Protein AF-A0A3D6BLL6-F1 (afdb_monomer_lite)

Sequence (85 aa):
SFTRLLVALKLAKIPDAINWNQIYGVAFLGGIGFTMSLFINELAFTNEEFIYTAKVSILFASLIAGTIGSIILLKNTKKLKIKNV

Foldseek 3Di:
DVVVVCVVVVVDDDDPVDDPLLVVLVVLLVPLCLVVQLVVLVVVDDDPVSSVVSNVVSVVSNVVSNVVSVVSVVVPPPPPPPPDD

Secondary structure (DSSP, 8-state):
-HHHHHHHTTS----TT--HHHHHHHHHHHT--HHHHHHHHHHH--SHHHHHHHHHHHHHHHHHHHHHHHHHHHHH---------

Radius of gyration: 17.72 Å; chains: 1; bounding box: 35×31×49 Å

pLDDT: mean 83.0, std 13.4, range [39.75, 94.81]

Structure (mmCIF, N/CA/C/O backbone):
data_AF-A0A3D6BLL6-F1
#
_entry.id   AF-A0A3D6BLL6-F1
#
loop_
_atom_site.group_PDB
_atom_site.id
_atom_site.type_symbol
_atom_site.label_atom_id
_atom_site.label_alt_id
_atom_site.label_comp_id
_atom_site.label_asym_id
_atom_site.label_entity_id
_atom_site.label_seq_id
_atom_site.pdbx_PDB_ins_code
_atom_site.Cartn_x
_atom_site.Cartn_y
_atom_site.Cartn_z
_atom_site.occupancy
_atom_site.B_iso_or_equiv
_atom_site.auth_seq_id
_atom_site.auth_comp_id
_atom_site.auth_asym_id
_atom_site.auth_atom_id
_atom_site.pdbx_PDB_model_num
ATOM 1 N N . SER A 1 1 ? -1.577 -5.324 -10.081 1.00 63.31 1 SER A N 1
ATOM 2 C CA . SER A 1 1 ? -1.727 -6.696 -10.619 1.00 63.31 1 SER A CA 1
ATOM 3 C C . SER A 1 1 ? -2.712 -6.812 -11.776 1.00 63.31 1 SER A C 1
ATOM 5 O O . SER A 1 1 ? -2.357 -7.448 -12.758 1.00 63.31 1 SER A O 1
ATOM 7 N N . PHE A 1 2 ? -3.882 -6.162 -11.745 1.00 79.50 2 PHE A N 1
ATOM 8 C CA . PHE A 1 2 ? -4.842 -6.193 -12.864 1.00 79.50 2 PHE A CA 1
ATOM 9 C C . PHE A 1 2 ? -4.268 -5.665 -14.195 1.00 79.50 2 PHE A C 1
ATOM 11 O O . PHE A 1 2 ? -4.471 -6.268 -15.242 1.00 79.50 2 PHE A O 1
ATOM 18 N N . THR A 1 3 ? -3.419 -4.633 -14.149 1.00 81.44 3 THR A N 1
ATOM 19 C CA . THR A 1 3 ? -2.708 -4.093 -15.324 1.00 81.44 3 THR A CA 1
ATOM 20 C C . THR A 1 3 ? -1.940 -5.159 -16.113 1.00 81.44 3 THR A C 1
ATOM 22 O O . THR A 1 3 ? -1.911 -5.110 -17.337 1.00 81.44 3 THR A O 1
ATOM 25 N N . ARG A 1 4 ? -1.360 -6.165 -15.441 1.00 78.50 4 ARG A N 1
ATOM 26 C CA . ARG A 1 4 ? -0.631 -7.252 -16.115 1.00 78.50 4 ARG A CA 1
ATOM 27 C C . ARG A 1 4 ? -1.568 -8.153 -16.918 1.00 78.50 4 ARG A C 1
ATOM 29 O O . ARG A 1 4 ? -1.186 -8.613 -17.988 1.00 78.50 4 ARG A O 1
ATOM 36 N N . LEU A 1 5 ? -2.788 -8.355 -16.423 1.00 82.81 5 LEU A N 1
ATOM 37 C CA . LEU A 1 5 ? -3.813 -9.142 -17.098 1.00 82.81 5 LEU A CA 1
ATOM 38 C C . LEU A 1 5 ? -4.344 -8.414 -18.341 1.00 82.81 5 LEU A C 1
ATOM 40 O O . LEU A 1 5 ? -4.418 -9.026 -19.401 1.00 82.81 5 LEU A O 1
ATOM 44 N N . LEU A 1 6 ? -4.623 -7.105 -18.264 1.00 83.69 6 LEU A N 1
ATOM 45 C CA . LEU A 1 6 ? -5.055 -6.342 -19.449 1.00 83.69 6 LEU A CA 1
ATOM 46 C C . LEU A 1 6 ? -3.987 -6.276 -20.539 1.00 83.69 6 LEU A C 1
ATOM 48 O O . LEU A 1 6 ? -4.317 -6.349 -21.721 1.00 83.69 6 LEU A O 1
ATOM 52 N N . VAL A 1 7 ? -2.717 -6.131 -20.151 1.00 83.12 7 VAL A N 1
ATOM 53 C CA . VAL A 1 7 ? -1.605 -6.121 -21.110 1.00 83.12 7 VAL A CA 1
ATOM 54 C C . VAL A 1 7 ? -1.456 -7.492 -21.770 1.00 83.12 7 VAL A C 1
ATOM 56 O O . VAL A 1 7 ? -1.267 -7.563 -22.982 1.00 83.12 7 VAL A O 1
ATOM 59 N N . ALA A 1 8 ? -1.617 -8.583 -21.011 1.00 78.81 8 ALA A N 1
ATOM 60 C CA . ALA A 1 8 ? -1.615 -9.938 -21.565 1.00 78.81 8 ALA A CA 1
ATOM 61 C C . ALA A 1 8 ? -2.784 -10.176 -22.540 1.00 78.81 8 ALA A C 1
ATOM 63 O O . ALA A 1 8 ? -2.600 -10.809 -23.576 1.00 78.81 8 ALA A O 1
ATOM 64 N N . LEU A 1 9 ? -3.960 -9.611 -22.252 1.00 85.75 9 LEU A N 1
ATOM 65 C CA . LEU A 1 9 ? -5.150 -9.679 -23.107 1.00 85.75 9 LEU A CA 1
ATOM 66 C C . LEU A 1 9 ? -5.135 -8.670 -24.274 1.00 85.75 9 LEU A C 1
ATOM 68 O O . LEU A 1 9 ? -6.120 -8.573 -24.999 1.00 85.75 9 LEU A O 1
ATOM 72 N N . LYS A 1 10 ? -4.044 -7.909 -24.464 1.00 78.81 10 LYS A N 1
ATOM 73 C CA . LYS A 1 10 ? -3.914 -6.819 -25.457 1.00 78.81 10 LYS A CA 1
ATOM 74 C C . LYS A 1 10 ? -4.990 -5.721 -25.356 1.00 78.81 10 LYS A C 1
ATOM 76 O O . LYS A 1 10 ? -5.144 -4.932 -26.283 1.00 78.81 10 LYS A O 1
ATOM 81 N N . LEU A 1 11 ? -5.689 -5.623 -24.224 1.00 80.75 11 LEU A N 1
ATOM 82 C CA . LEU A 1 11 ? -6.693 -4.584 -23.953 1.00 80.75 11 LEU A CA 1
ATOM 83 C C . LEU A 1 11 ? -6.060 -3.267 -23.480 1.00 80.75 11 LEU A C 1
ATOM 85 O O . LEU A 1 11 ? -6.701 -2.222 -23.516 1.00 80.75 11 LEU A O 1
ATOM 89 N N . ALA A 1 12 ? -4.803 -3.307 -23.033 1.00 80.19 12 ALA A N 1
ATOM 90 C CA . ALA A 1 12 ? -4.031 -2.135 -22.640 1.00 80.19 12 ALA A CA 1
ATOM 91 C C . ALA A 1 12 ? -2.584 -2.250 -23.139 1.00 80.19 12 ALA A C 1
ATOM 93 O O . ALA A 1 12 ? -2.017 -3.343 -23.175 1.00 80.19 12 ALA A O 1
ATOM 94 N N . LYS A 1 13 ? -1.965 -1.118 -23.489 1.00 75.38 13 LYS A N 1
ATOM 95 C CA . LYS A 1 13 ? -0.554 -1.041 -23.891 1.00 75.38 13 LYS A CA 1
ATOM 96 C C . LYS A 1 13 ? 0.212 -0.169 -22.900 1.00 75.38 13 LYS A C 1
ATOM 98 O O . LYS A 1 13 ? -0.233 0.928 -22.575 1.00 75.38 13 LYS A O 1
ATOM 103 N N . ILE A 1 14 ? 1.355 -0.657 -22.422 1.00 73.94 14 ILE A N 1
ATOM 104 C CA . ILE A 1 14 ? 2.263 0.138 -21.587 1.00 73.94 14 ILE A CA 1
ATOM 105 C C . ILE A 1 14 ? 3.065 1.073 -22.509 1.00 73.94 14 ILE A C 1
ATOM 107 O O . ILE A 1 14 ? 3.642 0.581 -23.480 1.00 73.94 14 ILE A O 1
ATOM 111 N N . PRO A 1 15 ? 3.091 2.395 -22.249 1.00 76.00 15 PRO A N 1
ATOM 112 C CA . PRO A 1 15 ? 3.930 3.337 -22.988 1.00 76.00 15 PRO A CA 1
ATOM 113 C C . PRO A 1 15 ? 5.419 3.022 -22.809 1.00 76.00 15 PRO A C 1
ATOM 115 O O . PRO A 1 15 ? 5.839 2.682 -21.706 1.00 76.00 15 PRO A O 1
ATOM 118 N N . ASP A 1 16 ? 6.236 3.238 -23.844 1.00 72.25 16 ASP A N 1
ATOM 119 C CA . ASP A 1 16 ? 7.681 2.928 -23.827 1.00 72.25 16 ASP A CA 1
ATOM 120 C C . ASP A 1 16 ? 8.471 3.696 -22.746 1.00 72.25 16 ASP A C 1
ATOM 122 O O . ASP A 1 16 ? 9.579 3.317 -22.374 1.00 72.25 16 ASP A O 1
ATOM 126 N N . ALA A 1 17 ? 7.892 4.775 -22.211 1.00 74.31 17 ALA A N 1
ATOM 127 C CA . ALA A 1 17 ? 8.466 5.579 -21.137 1.00 74.31 17 ALA A CA 1
ATOM 128 C C . ALA A 1 17 ? 8.221 5.018 -19.720 1.00 74.31 17 ALA A C 1
ATOM 130 O O . ALA A 1 17 ? 8.823 5.520 -18.769 1.00 74.31 17 ALA A O 1
ATOM 131 N N . ILE A 1 18 ? 7.345 4.017 -19.553 1.00 77.25 18 ILE A N 1
ATOM 132 C CA . ILE A 1 18 ? 6.939 3.493 -18.241 1.00 77.25 18 ILE A CA 1
ATOM 133 C C . ILE A 1 18 ? 7.513 2.095 -18.023 1.00 77.25 18 ILE A C 1
ATOM 135 O O . ILE A 1 18 ? 7.246 1.158 -18.772 1.00 77.25 18 ILE A O 1
ATOM 139 N N . ASN A 1 19 ? 8.254 1.932 -16.927 1.00 82.19 19 ASN A N 1
ATOM 140 C CA . ASN A 1 19 ? 8.775 0.630 -16.518 1.00 82.19 19 ASN A CA 1
ATOM 141 C C . ASN A 1 19 ? 7.775 -0.117 -15.626 1.00 82.19 19 ASN A C 1
ATOM 143 O O . ASN A 1 19 ? 7.092 0.485 -14.798 1.00 82.19 19 ASN A O 1
ATOM 147 N N . TRP A 1 20 ? 7.771 -1.451 -15.691 1.00 80.44 20 TRP A N 1
ATOM 148 C CA . TRP A 1 20 ? 6.950 -2.293 -14.808 1.00 80.44 20 TRP A CA 1
ATOM 149 C C . TRP A 1 20 ? 7.162 -1.990 -13.322 1.00 80.44 20 TRP A C 1
ATOM 151 O O . TRP A 1 20 ? 6.202 -1.962 -12.557 1.00 80.44 20 TRP A O 1
ATOM 161 N N . ASN A 1 21 ? 8.394 -1.675 -12.918 1.00 81.56 21 ASN A N 1
ATOM 162 C CA . ASN A 1 21 ? 8.693 -1.294 -11.539 1.00 81.56 21 ASN A CA 1
ATOM 163 C C . ASN A 1 21 ? 7.969 -0.009 -11.108 1.00 81.56 21 ASN A C 1
ATOM 165 O O . ASN A 1 21 ? 7.565 0.098 -9.955 1.00 81.56 21 ASN A O 1
ATOM 169 N N . GLN A 1 22 ? 7.762 0.946 -12.020 1.00 83.00 22 GLN A N 1
ATOM 170 C CA . GLN A 1 22 ? 6.985 2.151 -11.724 1.00 83.00 22 GLN A CA 1
ATOM 171 C C . GLN A 1 22 ? 5.503 1.818 -11.559 1.00 83.00 22 GLN A C 1
ATOM 173 O O . GLN A 1 22 ? 4.877 2.319 -10.635 1.00 83.00 22 GLN A O 1
ATOM 178 N N . ILE A 1 23 ? 4.958 0.912 -12.378 1.00 87.19 23 ILE A N 1
ATOM 179 C CA . ILE A 1 23 ? 3.571 0.437 -12.235 1.00 87.19 23 ILE A CA 1
ATOM 180 C C . ILE A 1 23 ? 3.370 -0.214 -10.864 1.00 87.19 23 ILE A C 1
ATOM 182 O O . ILE A 1 23 ? 2.382 0.065 -10.190 1.00 87.19 23 ILE A O 1
ATOM 186 N N . TYR A 1 24 ? 4.314 -1.048 -10.424 1.00 85.81 24 TYR A N 1
ATOM 187 C CA . TYR A 1 24 ? 4.267 -1.636 -9.087 1.00 85.81 24 TYR A CA 1
ATOM 188 C C . TYR A 1 24 ? 4.410 -0.580 -7.984 1.00 85.81 24 TYR A C 1
ATOM 190 O O . TYR A 1 24 ? 3.631 -0.601 -7.037 1.00 85.81 24 TYR A O 1
ATOM 198 N N . GLY A 1 25 ? 5.336 0.373 -8.118 1.00 86.62 25 GLY A N 1
ATOM 199 C CA . GLY A 1 25 ? 5.512 1.458 -7.149 1.00 86.62 25 GLY A CA 1
ATOM 200 C C . GLY A 1 25 ? 4.265 2.335 -6.999 1.00 86.62 25 GLY A C 1
ATOM 201 O O . GLY A 1 25 ? 3.806 2.565 -5.883 1.00 86.62 25 GLY A O 1
ATOM 202 N N . VAL A 1 26 ? 3.655 2.748 -8.115 1.00 88.31 26 VAL A N 1
ATOM 203 C CA . VAL A 1 26 ? 2.393 3.507 -8.120 1.00 88.31 26 VAL A CA 1
ATOM 204 C C . VAL A 1 26 ? 1.238 2.664 -7.580 1.00 88.31 26 VAL A C 1
ATOM 206 O O . VAL A 1 26 ? 0.396 3.196 -6.869 1.00 88.31 26 VAL A O 1
ATOM 209 N N . ALA A 1 27 ? 1.199 1.353 -7.841 1.00 88.69 27 ALA A N 1
ATOM 210 C CA . ALA A 1 27 ? 0.180 0.475 -7.265 1.00 88.69 27 ALA A CA 1
ATOM 211 C C . ALA A 1 27 ? 0.278 0.385 -5.731 1.00 88.69 27 ALA A C 1
ATOM 213 O O . ALA A 1 27 ? -0.752 0.386 -5.064 1.00 88.69 27 ALA A O 1
ATOM 214 N N . PHE A 1 28 ? 1.493 0.348 -5.169 1.00 88.88 28 PHE A N 1
ATOM 215 C CA . PHE A 1 28 ? 1.694 0.414 -3.717 1.00 88.88 28 PHE A CA 1
ATOM 216 C C . PHE A 1 28 ? 1.260 1.764 -3.137 1.00 88.88 28 PHE A C 1
ATOM 218 O O . PHE A 1 28 ? 0.585 1.787 -2.112 1.00 88.88 28 PHE A O 1
ATOM 225 N N . LEU A 1 29 ? 1.579 2.877 -3.809 1.00 87.62 29 LEU A N 1
ATOM 226 C CA . LEU A 1 29 ? 1.124 4.205 -3.383 1.00 87.62 29 LEU A CA 1
ATOM 227 C C . LEU A 1 29 ? -0.398 4.374 -3.491 1.00 87.62 29 LEU A C 1
ATOM 229 O O . LEU A 1 29 ? -1.019 4.945 -2.602 1.00 87.62 29 LEU A O 1
ATOM 233 N N . GLY A 1 30 ? -1.015 3.844 -4.548 1.00 86.69 30 GLY A N 1
ATOM 234 C CA . GLY A 1 30 ? -2.469 3.844 -4.717 1.00 86.69 30 GLY A CA 1
ATOM 235 C C . GLY A 1 30 ? -3.202 2.977 -3.689 1.00 86.69 30 GLY A C 1
ATOM 236 O O . GLY A 1 30 ? -4.397 3.154 -3.487 1.00 86.69 30 GLY A O 1
ATOM 237 N N . GLY A 1 31 ? -2.492 2.063 -3.018 1.00 83.94 31 GLY A N 1
ATOM 238 C CA . GLY A 1 31 ? -3.004 1.268 -1.902 1.00 83.94 31 GLY A CA 1
ATOM 239 C C . GLY A 1 31 ? -2.980 1.982 -0.545 1.00 83.94 31 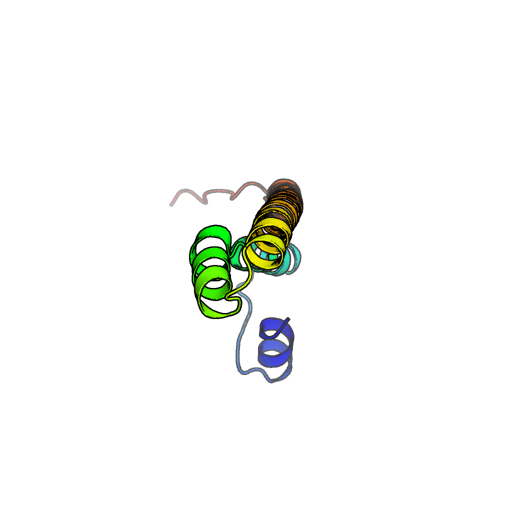GLY A C 1
ATOM 240 O O . GLY A 1 31 ? -3.379 1.381 0.451 1.00 83.94 31 GLY A O 1
ATOM 241 N N . ILE A 1 32 ? -2.518 3.236 -0.467 1.00 90.50 32 ILE A N 1
ATOM 242 C CA . ILE A 1 32 ? -2.540 4.023 0.773 1.00 90.50 32 ILE A CA 1
ATOM 243 C C . ILE A 1 32 ? -3.982 4.466 1.041 1.00 90.50 32 ILE A C 1
ATOM 245 O O . ILE A 1 32 ? -4.457 5.477 0.530 1.00 90.50 32 ILE A O 1
ATOM 249 N N . GLY A 1 33 ? -4.689 3.675 1.843 1.00 87.00 33 GLY A N 1
ATOM 250 C CA . GLY A 1 33 ? -6.107 3.868 2.135 1.00 87.00 33 GLY A CA 1
ATOM 251 C C . GLY A 1 33 ? -6.411 4.708 3.372 1.00 87.00 33 GLY A C 1
ATOM 252 O O . GLY A 1 33 ? -7.586 4.835 3.678 1.00 87.00 33 GLY A O 1
ATOM 253 N N . PHE A 1 34 ? -5.410 5.262 4.076 1.00 87.50 34 PHE A N 1
ATOM 254 C CA . PHE A 1 34 ? -5.520 5.878 5.414 1.00 87.50 34 PHE A CA 1
ATOM 255 C C . PHE A 1 34 ? -6.915 6.435 5.760 1.00 87.50 34 PHE A C 1
ATOM 257 O O . PHE A 1 34 ? -7.613 5.851 6.582 1.00 87.50 34 PHE A O 1
ATOM 264 N N . THR A 1 35 ? -7.366 7.500 5.092 1.00 90.00 35 THR A N 1
ATOM 265 C CA . THR A 1 35 ? -8.644 8.164 5.402 1.00 90.00 35 THR A CA 1
ATOM 266 C C . THR A 1 35 ? -9.878 7.319 5.065 1.00 90.00 35 THR A C 1
ATOM 268 O O . THR A 1 35 ? -10.822 7.282 5.849 1.00 90.00 35 THR A O 1
ATOM 271 N N . MET A 1 36 ? -9.880 6.609 3.932 1.00 94.06 36 MET A N 1
ATOM 272 C CA . MET A 1 36 ? -11.019 5.771 3.522 1.00 94.06 36 MET A CA 1
ATOM 273 C C . MET A 1 36 ? -11.112 4.481 4.344 1.00 94.06 36 MET A C 1
ATOM 275 O O . MET A 1 36 ? -12.199 4.073 4.738 1.00 94.06 36 MET A O 1
ATOM 279 N N . SER A 1 37 ? -9.979 3.862 4.671 1.00 93.44 37 SER A N 1
ATOM 280 C CA . SER A 1 37 ? -9.912 2.677 5.525 1.00 93.44 37 SER A CA 1
ATOM 281 C C . SER A 1 37 ? -10.316 2.994 6.963 1.00 93.44 37 SER A C 1
ATOM 283 O O . SER A 1 37 ? -11.004 2.190 7.583 1.00 93.44 37 SER A O 1
ATOM 285 N N . LEU A 1 38 ? -9.933 4.165 7.490 1.00 91.94 38 LEU A N 1
ATOM 286 C CA . LEU A 1 38 ? -10.391 4.618 8.805 1.00 91.94 38 LEU A CA 1
ATOM 287 C C . LEU A 1 38 ? -11.907 4.830 8.840 1.00 91.94 38 LEU A C 1
ATOM 289 O O . LEU A 1 38 ? -12.543 4.437 9.809 1.00 91.94 38 LEU A O 1
ATOM 293 N N . PHE A 1 39 ? -12.494 5.379 7.776 1.00 93.75 39 PHE A N 1
ATOM 294 C CA . PHE A 1 39 ? -13.945 5.521 7.671 1.00 93.75 39 PHE A CA 1
ATOM 295 C C . PHE A 1 39 ? -14.664 4.163 7.641 1.00 93.75 39 PHE A C 1
ATOM 297 O O . PHE A 1 39 ? -15.638 3.960 8.361 1.00 93.75 39 PHE A O 1
ATOM 304 N N . ILE A 1 40 ? -14.150 3.205 6.862 1.00 93.75 40 ILE A N 1
ATOM 305 C CA . ILE A 1 40 ? -14.685 1.835 6.832 1.00 93.75 40 ILE A CA 1
ATOM 306 C C . ILE A 1 40 ? -14.577 1.181 8.213 1.00 93.75 40 ILE A C 1
ATOM 308 O O . ILE A 1 40 ? -15.490 0.474 8.622 1.00 93.75 40 ILE A O 1
ATOM 312 N N . ASN A 1 41 ? -13.491 1.431 8.946 1.00 93.12 41 ASN A N 1
ATOM 313 C CA . ASN A 1 41 ? -13.291 0.879 10.280 1.00 93.12 41 ASN A CA 1
ATOM 314 C C . ASN A 1 41 ? -14.361 1.335 11.286 1.00 93.12 41 ASN A C 1
ATOM 316 O O . ASN A 1 41 ? -14.880 0.507 12.028 1.00 93.12 41 ASN A O 1
ATOM 320 N N . GLU A 1 42 ? -14.721 2.623 11.272 1.00 90.81 42 GLU A N 1
ATOM 321 C CA . GLU A 1 42 ? -15.799 3.176 12.113 1.00 90.81 42 GLU A CA 1
ATOM 322 C C . GLU A 1 42 ? -17.180 2.594 11.760 1.00 90.81 42 GLU A C 1
ATOM 324 O O . GLU A 1 42 ? -18.060 2.520 12.609 1.00 90.81 42 GLU A O 1
ATOM 329 N N . LEU A 1 43 ? -17.383 2.164 10.509 1.00 92.50 43 LEU A N 1
ATOM 330 C CA . LEU A 1 43 ? -18.623 1.515 10.068 1.00 92.50 43 LEU A CA 1
ATOM 331 C C . LEU A 1 43 ? -18.646 0.005 10.346 1.00 92.50 43 LEU A C 1
ATOM 333 O O . LEU A 1 43 ? -19.719 -0.576 10.488 1.00 92.50 43 LEU A O 1
ATOM 337 N N . ALA A 1 44 ? -17.480 -0.641 10.365 1.00 92.25 44 ALA A N 1
ATOM 338 C CA . ALA A 1 44 ? -17.356 -2.094 10.446 1.00 92.25 44 ALA A CA 1
ATOM 339 C C . ALA A 1 44 ? -17.424 -2.635 11.880 1.00 92.25 44 ALA A C 1
ATOM 341 O O . ALA A 1 44 ? -17.829 -3.782 12.075 1.00 92.25 44 ALA A O 1
ATOM 342 N N . PHE A 1 45 ? -17.028 -1.839 12.876 1.00 91.25 45 PHE A N 1
ATOM 343 C CA . PHE A 1 45 ? -16.951 -2.277 14.266 1.00 91.25 45 PHE A CA 1
ATOM 344 C C . PHE A 1 45 ? -17.683 -1.315 15.196 1.00 91.25 45 PHE A C 1
ATOM 346 O O . PHE A 1 45 ? -17.572 -0.104 15.070 1.00 91.25 45 PHE A O 1
ATOM 353 N N . THR A 1 46 ? -18.398 -1.874 16.170 1.00 87.69 46 THR A N 1
ATOM 354 C CA . THR A 1 46 ? -19.090 -1.135 17.241 1.00 87.69 46 THR A CA 1
ATOM 355 C C . THR A 1 46 ? -18.386 -1.233 18.594 1.00 87.69 46 THR A C 1
ATOM 357 O O . THR A 1 46 ? -18.712 -0.479 19.504 1.00 8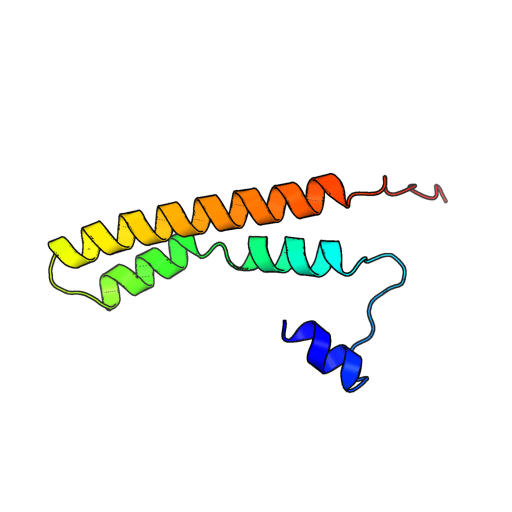7.69 46 THR A O 1
ATOM 360 N N . ASN A 1 47 ? -17.427 -2.152 18.751 1.00 92.38 47 ASN A N 1
ATOM 361 C CA . ASN A 1 47 ? -16.621 -2.287 19.966 1.00 92.38 47 ASN A CA 1
ATOM 362 C C . ASN A 1 47 ? -15.347 -1.433 19.852 1.00 92.38 47 ASN A C 1
ATOM 364 O O . ASN A 1 47 ? -14.559 -1.614 18.918 1.00 92.38 47 ASN A O 1
ATOM 368 N N . GLU A 1 48 ? -15.130 -0.541 20.822 1.00 90.19 48 GLU A N 1
ATOM 369 C CA . GLU A 1 48 ? -14.008 0.405 20.828 1.00 90.19 48 GLU A CA 1
ATOM 370 C C . GLU A 1 48 ? -12.622 -0.260 20.795 1.00 90.19 48 GLU A C 1
ATOM 372 O O . GLU A 1 48 ? -11.702 0.274 20.172 1.00 90.19 48 GLU A O 1
ATOM 377 N N . GLU A 1 49 ? -12.461 -1.445 21.388 1.00 91.94 49 GLU A N 1
ATOM 378 C CA . GLU A 1 49 ? -11.180 -2.162 21.415 1.00 91.94 49 GLU A CA 1
ATOM 379 C C . GLU A 1 49 ? -10.758 -2.630 20.010 1.00 91.94 49 GLU A C 1
ATOM 381 O O . GLU A 1 49 ? -9.592 -2.499 19.608 1.00 91.94 49 GLU A O 1
ATOM 386 N N . PHE A 1 50 ? -11.723 -3.104 19.214 1.00 91.56 50 PHE A N 1
ATOM 387 C CA . PHE A 1 50 ? -11.479 -3.489 17.823 1.00 91.56 50 PHE A CA 1
ATOM 388 C C . PHE A 1 50 ? -11.238 -2.271 16.937 1.00 91.56 50 PHE A C 1
ATOM 390 O O . PHE A 1 50 ? -10.320 -2.296 16.114 1.00 91.56 50 PHE A O 1
ATOM 397 N N . ILE A 1 51 ? -11.985 -1.181 17.151 1.00 91.62 51 ILE A N 1
ATOM 398 C CA . ILE A 1 51 ? -11.777 0.081 16.433 1.00 91.62 51 ILE A CA 1
ATOM 399 C C . ILE A 1 51 ? -10.345 0.580 16.657 1.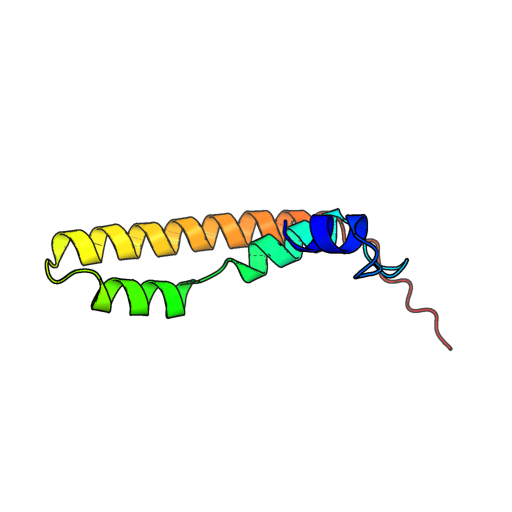00 91.62 51 ILE A C 1
ATOM 401 O O . ILE A 1 51 ? -9.668 0.924 15.686 1.00 91.62 51 ILE A O 1
ATOM 405 N N . TYR A 1 52 ? -9.857 0.592 17.902 1.00 92.81 52 TYR A N 1
ATOM 406 C CA . TYR A 1 52 ? -8.505 1.053 18.226 1.00 92.81 52 TYR A CA 1
ATOM 407 C C . TYR A 1 52 ? -7.424 0.195 17.556 1.00 92.81 52 TYR A C 1
ATOM 409 O O . TYR A 1 52 ? -6.558 0.717 16.848 1.00 92.81 52 TYR A O 1
ATOM 417 N N . THR A 1 53 ? -7.506 -1.128 17.708 1.00 93.94 53 THR A N 1
ATOM 418 C CA . THR A 1 53 ? -6.542 -2.069 17.114 1.00 93.94 53 THR A CA 1
ATOM 419 C C . THR A 1 53 ? -6.490 -1.949 15.588 1.00 93.94 53 THR A C 1
ATOM 421 O O . THR A 1 53 ? -5.414 -1.931 14.977 1.00 93.94 53 THR A O 1
ATOM 424 N N . ALA A 1 54 ? -7.651 -1.810 14.950 1.00 93.44 54 ALA A N 1
ATOM 425 C CA . ALA A 1 54 ? -7.744 -1.655 13.509 1.00 93.44 54 ALA A CA 1
ATOM 426 C C . ALA A 1 54 ? -7.202 -0.298 13.026 1.00 93.44 54 ALA A C 1
ATOM 428 O O . ALA A 1 54 ? -6.488 -0.265 12.023 1.00 93.44 54 ALA A O 1
ATOM 429 N N . LYS A 1 55 ? -7.427 0.805 13.759 1.00 93.19 55 LYS A N 1
ATOM 430 C CA . LYS A 1 55 ? -6.820 2.120 13.461 1.00 93.19 55 LYS A CA 1
ATOM 431 C C . LYS A 1 55 ? -5.296 2.038 13.410 1.00 93.19 55 LYS A C 1
ATOM 433 O O . LYS A 1 55 ? -4.685 2.504 12.446 1.00 93.19 55 LYS A O 1
ATOM 438 N N . VAL A 1 56 ? -4.690 1.411 14.420 1.00 94.56 56 VAL A N 1
ATOM 439 C CA . VAL A 1 56 ? -3.232 1.216 14.494 1.00 94.56 56 VAL A CA 1
ATOM 440 C C . VAL A 1 56 ? -2.742 0.362 13.324 1.00 94.56 56 VAL A C 1
ATOM 442 O O . VAL A 1 56 ? -1.759 0.710 12.670 1.00 94.56 56 VAL A O 1
ATOM 445 N N . SER A 1 57 ? -3.468 -0.707 12.997 1.00 94.31 57 SER A N 1
ATOM 446 C CA . SER A 1 57 ? -3.137 -1.596 11.876 1.00 94.31 57 SER A CA 1
ATOM 447 C C . SER A 1 57 ? -3.198 -0.880 10.521 1.00 94.31 57 SER A C 1
ATOM 449 O O . SER A 1 57 ? -2.288 -1.023 9.707 1.00 94.31 57 SER A O 1
ATOM 451 N N . ILE A 1 58 ? -4.233 -0.066 10.284 1.00 94.19 58 ILE A N 1
ATOM 452 C CA . ILE A 1 58 ? -4.410 0.724 9.053 1.00 94.19 58 ILE A CA 1
ATOM 453 C C . ILE A 1 58 ? -3.273 1.733 8.886 1.00 94.19 58 ILE A C 1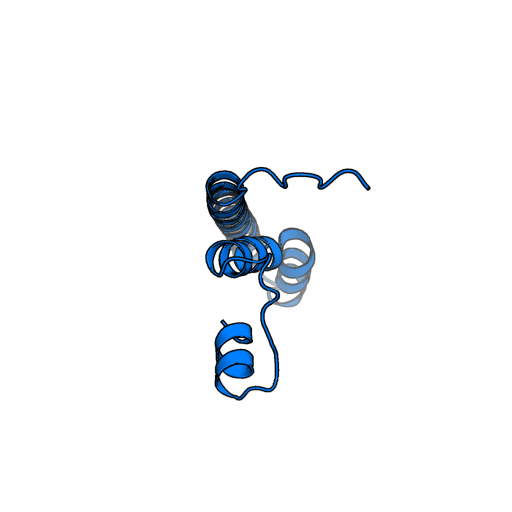
ATOM 455 O O . ILE A 1 58 ? -2.718 1.868 7.791 1.00 94.19 58 ILE A O 1
ATOM 459 N N . LEU A 1 59 ? -2.911 2.427 9.967 1.00 93.50 59 LEU A N 1
ATOM 460 C CA . LEU A 1 59 ? -1.786 3.360 10.001 1.00 93.50 59 LEU A CA 1
ATOM 461 C C . LEU A 1 59 ? -0.468 2.662 9.671 1.00 93.50 59 LEU A C 1
ATOM 463 O O . LEU A 1 59 ? 0.279 3.115 8.803 1.00 93.50 59 LEU A O 1
ATOM 467 N N . PHE A 1 60 ? -0.211 1.529 10.321 1.00 94.81 60 PHE A N 1
ATOM 468 C CA . PHE A 1 60 ? 1.009 0.756 10.132 1.00 94.81 60 PHE A CA 1
ATOM 469 C C . PHE A 1 60 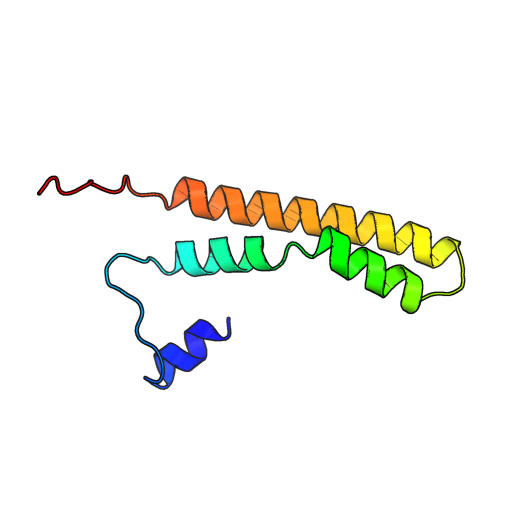? 1.125 0.201 8.705 1.00 94.81 60 PHE A C 1
ATOM 471 O O . PHE A 1 60 ? 2.157 0.361 8.053 1.00 94.81 60 PHE A O 1
ATOM 478 N N . ALA A 1 61 ? 0.043 -0.372 8.172 1.00 93.00 61 ALA A N 1
ATOM 479 C CA . ALA A 1 61 ? -0.008 -0.864 6.799 1.00 93.00 61 ALA A CA 1
ATOM 480 C C . ALA A 1 61 ? 0.184 0.265 5.773 1.00 93.00 61 ALA A C 1
ATOM 482 O O . ALA A 1 61 ? 0.935 0.099 4.812 1.00 93.00 61 ALA A O 1
ATOM 483 N N . SER A 1 62 ? -0.440 1.427 5.997 1.00 92.94 62 SER A N 1
ATOM 484 C CA . SER A 1 62 ? -0.295 2.604 5.128 1.00 92.94 62 SER A CA 1
ATOM 485 C C . SER A 1 62 ? 1.140 3.129 5.119 1.00 92.94 62 SER A C 1
ATOM 487 O O . SER A 1 62 ? 1.664 3.467 4.057 1.00 92.94 62 SER A O 1
ATOM 489 N N . LEU A 1 63 ? 1.803 3.141 6.280 1.00 93.62 63 LEU A N 1
ATOM 490 C CA . LEU A 1 63 ? 3.208 3.522 6.394 1.00 93.62 63 LEU A CA 1
ATOM 491 C C . LEU A 1 63 ? 4.099 2.557 5.607 1.00 93.62 63 LEU A C 1
ATOM 493 O O . LEU A 1 63 ? 4.914 2.997 4.797 1.00 93.62 63 LEU A O 1
ATOM 497 N N . ILE A 1 64 ? 3.917 1.246 5.783 1.00 94.12 64 ILE A N 1
ATOM 498 C CA . ILE A 1 64 ? 4.680 0.227 5.049 1.00 94.12 64 ILE A CA 1
ATOM 499 C C . ILE A 1 64 ? 4.455 0.362 3.539 1.00 94.12 64 ILE A C 1
ATOM 501 O O . ILE A 1 64 ? 5.423 0.410 2.779 1.00 94.12 64 ILE A O 1
ATOM 505 N N . ALA A 1 65 ? 3.200 0.479 3.099 1.00 92.06 65 ALA A N 1
ATOM 506 C CA . ALA A 1 65 ? 2.854 0.630 1.689 1.00 92.06 65 ALA A CA 1
ATOM 507 C C . ALA A 1 65 ? 3.479 1.894 1.078 1.00 92.06 65 ALA A C 1
ATOM 509 O O . ALA A 1 65 ? 4.090 1.824 0.010 1.00 92.06 65 ALA A O 1
ATOM 510 N N . GLY A 1 66 ? 3.403 3.030 1.780 1.00 91.56 66 GLY A N 1
ATOM 511 C CA . GLY A 1 66 ? 4.007 4.288 1.346 1.00 91.56 66 GLY A CA 1
ATOM 512 C C . GLY A 1 66 ? 5.530 4.238 1.294 1.00 91.56 66 GLY A C 1
ATOM 513 O O . GLY A 1 66 ? 6.126 4.726 0.332 1.00 91.56 66 GLY A O 1
ATOM 514 N N . THR A 1 67 ? 6.165 3.589 2.270 1.00 93.12 67 THR A N 1
ATOM 515 C CA . THR A 1 67 ? 7.625 3.439 2.319 1.00 93.12 67 THR A CA 1
ATOM 516 C C . THR A 1 67 ? 8.116 2.552 1.174 1.00 93.12 67 THR A C 1
ATOM 518 O O . THR A 1 67 ? 9.000 2.948 0.416 1.00 93.12 67 THR A O 1
ATOM 521 N N . ILE A 1 68 ? 7.499 1.381 0.981 1.00 92.19 68 ILE A N 1
ATOM 522 C CA . ILE A 1 68 ? 7.841 0.450 -0.103 1.00 92.19 68 ILE A CA 1
ATOM 523 C C . ILE A 1 68 ? 7.575 1.087 -1.471 1.00 92.19 68 ILE A C 1
ATOM 525 O O . ILE A 1 68 ? 8.458 1.081 -2.330 1.00 92.19 68 ILE A O 1
ATOM 529 N N . GLY A 1 69 ? 6.394 1.680 -1.670 1.00 89.12 69 GLY A N 1
ATOM 530 C CA . GLY A 1 69 ? 6.026 2.349 -2.919 1.00 89.12 69 GLY A CA 1
ATOM 531 C C . GLY A 1 69 ? 6.992 3.480 -3.273 1.00 89.12 69 GLY A C 1
ATOM 532 O O . GLY A 1 69 ? 7.497 3.532 -4.397 1.00 89.12 69 GLY A O 1
ATOM 533 N N . SER A 1 70 ? 7.337 4.321 -2.294 1.00 89.75 70 SER A N 1
ATOM 534 C CA . SER A 1 70 ? 8.296 5.417 -2.474 1.00 89.75 70 SER A CA 1
ATOM 535 C C . SER A 1 70 ? 9.697 4.908 -2.803 1.00 89.75 70 SER A C 1
ATOM 537 O O . SER A 1 70 ? 10.310 5.391 -3.750 1.00 89.75 70 SER A O 1
ATOM 539 N N . ILE A 1 71 ? 10.203 3.893 -2.092 1.00 90.44 71 ILE A N 1
ATOM 540 C CA . ILE A 1 71 ? 11.527 3.310 -2.367 1.00 90.44 71 ILE A CA 1
ATOM 541 C C . ILE A 1 71 ? 11.587 2.730 -3.785 1.00 90.44 71 ILE A C 1
ATOM 543 O O . ILE A 1 71 ? 12.571 2.944 -4.498 1.00 90.44 71 ILE A O 1
ATOM 547 N N . ILE A 1 72 ? 10.549 2.003 -4.210 1.00 87.44 72 ILE A N 1
ATOM 548 C CA . ILE A 1 72 ? 10.486 1.407 -5.550 1.00 87.44 72 ILE A CA 1
ATOM 549 C C . ILE A 1 72 ? 10.508 2.496 -6.624 1.00 87.44 72 ILE A C 1
ATOM 551 O O . ILE A 1 72 ? 11.225 2.350 -7.618 1.00 87.44 72 ILE A O 1
ATOM 555 N N . LEU A 1 73 ? 9.763 3.587 -6.428 1.00 85.69 73 LEU A N 1
ATOM 556 C CA . LEU A 1 73 ? 9.729 4.694 -7.379 1.00 85.69 73 LEU A CA 1
ATOM 557 C C . LEU A 1 73 ? 11.045 5.458 -7.418 1.00 85.69 73 LEU A C 1
ATOM 559 O O . LEU A 1 73 ? 11.593 5.618 -8.504 1.00 85.69 73 LEU A O 1
ATOM 563 N N . LEU A 1 74 ? 11.596 5.834 -6.263 1.00 83.88 74 LEU A N 1
ATOM 564 C CA . LEU A 1 74 ? 12.860 6.568 -6.170 1.00 83.88 74 LEU A CA 1
ATOM 565 C C . LEU A 1 74 ? 14.021 5.798 -6.814 1.00 83.88 74 LEU A C 1
ATOM 567 O O . LEU A 1 74 ? 14.840 6.388 -7.519 1.00 83.88 74 LEU A O 1
ATOM 571 N N . LYS A 1 75 ? 14.061 4.469 -6.651 1.00 80.69 75 LYS A N 1
ATOM 572 C CA . LYS A 1 75 ? 15.060 3.610 -7.307 1.00 80.69 75 LYS A CA 1
ATOM 573 C C . LYS A 1 75 ? 14.855 3.472 -8.822 1.00 80.69 75 LYS A C 1
ATOM 575 O O . LYS A 1 75 ? 15.814 3.180 -9.530 1.00 80.69 75 LYS A O 1
ATOM 580 N N . ASN A 1 76 ? 13.632 3.658 -9.328 1.00 71.94 76 ASN A N 1
ATOM 581 C CA . ASN A 1 76 ? 13.284 3.467 -10.745 1.00 71.94 76 ASN A CA 1
ATOM 582 C C . ASN A 1 76 ? 12.998 4.764 -11.515 1.00 71.94 76 ASN A C 1
ATOM 584 O O . ASN A 1 76 ? 12.705 4.714 -12.714 1.00 71.94 76 ASN A O 1
ATOM 588 N N . THR A 1 77 ? 13.128 5.930 -10.884 1.00 62.88 77 THR A N 1
ATOM 589 C CA . THR A 1 77 ? 13.253 7.215 -11.575 1.00 62.88 77 THR A CA 1
ATOM 590 C C . THR A 1 77 ? 14.612 7.289 -12.274 1.00 62.88 77 THR A C 1
ATOM 592 O O . THR A 1 77 ? 15.560 7.907 -11.796 1.00 62.88 77 THR A O 1
ATOM 595 N N . LYS A 1 78 ? 14.724 6.671 -13.458 1.00 55.00 78 LYS A N 1
ATOM 596 C CA . LYS A 1 78 ? 15.696 7.141 -14.453 1.00 55.00 78 LYS A CA 1
ATOM 597 C C . LYS A 1 78 ? 15.327 8.592 -14.755 1.00 55.00 78 LYS A C 1
ATOM 599 O O . LYS A 1 78 ? 14.180 8.839 -15.122 1.00 55.00 78 LYS A O 1
ATOM 604 N N . LYS A 1 79 ? 16.271 9.526 -14.559 1.00 46.75 79 LYS A N 1
ATOM 605 C CA . LYS A 1 79 ? 16.131 10.953 -14.904 1.00 46.75 79 LYS A CA 1
ATOM 606 C C . LYS A 1 79 ? 15.328 11.068 -16.196 1.00 46.75 79 LYS A C 1
ATOM 608 O O . LYS A 1 79 ? 15.793 10.599 -17.236 1.00 46.75 79 LYS A O 1
ATOM 613 N N . LEU A 1 80 ? 14.142 11.671 -16.121 1.00 51.50 80 LEU A N 1
ATOM 614 C CA . LEU A 1 80 ? 13.429 12.129 -17.303 1.00 51.50 80 LEU A CA 1
ATOM 615 C C . LEU A 1 80 ? 14.405 13.063 -18.024 1.00 51.50 80 LEU A C 1
ATOM 617 O O . LEU A 1 80 ? 14.650 14.179 -17.570 1.00 51.50 80 LEU A O 1
ATOM 621 N N . LYS A 1 81 ? 15.049 12.579 -19.094 1.00 43.38 81 LYS A N 1
ATOM 622 C CA . LYS A 1 81 ? 15.705 13.458 -20.058 1.00 43.38 81 LYS A CA 1
ATOM 623 C C . LYS A 1 81 ? 14.557 14.252 -20.659 1.00 43.38 81 LYS A C 1
ATOM 625 O O . LYS A 1 81 ? 13.877 13.758 -21.554 1.00 43.38 81 LYS A O 1
ATOM 630 N N . ILE A 1 82 ? 14.305 15.430 -20.096 1.00 50.16 82 ILE A N 1
ATOM 631 C CA . ILE A 1 82 ? 13.477 16.454 -20.713 1.00 50.16 82 ILE A CA 1
ATOM 632 C C . ILE A 1 82 ? 14.146 16.698 -22.061 1.00 50.16 82 ILE A C 1
ATOM 634 O O . ILE A 1 82 ? 15.233 17.269 -22.144 1.00 50.16 82 ILE A O 1
ATOM 638 N N . LYS A 1 83 ? 13.578 16.100 -23.108 1.00 42.69 83 LYS A N 1
ATOM 639 C CA . LYS A 1 83 ? 13.984 16.358 -24.477 1.00 42.69 83 LYS A CA 1
ATOM 640 C C . LYS A 1 83 ? 13.449 17.755 -24.753 1.00 42.69 83 LYS A C 1
ATOM 642 O O . LYS A 1 83 ? 12.264 17.902 -25.031 1.00 42.69 83 LYS A O 1
ATOM 647 N N . ASN A 1 84 ? 14.301 18.755 -24.521 1.00 39.75 84 ASN A N 1
ATOM 648 C CA . ASN A 1 84 ? 14.036 20.131 -24.915 1.00 39.75 84 ASN A CA 1
ATOM 649 C C . ASN A 1 84 ? 13.639 20.112 -26.394 1.00 39.75 84 ASN A C 1
ATOM 651 O O . ASN A 1 84 ? 14.350 19.517 -27.212 1.00 39.75 84 ASN A O 1
ATOM 655 N N . VAL A 1 85 ? 12.459 20.667 -26.663 1.00 52.5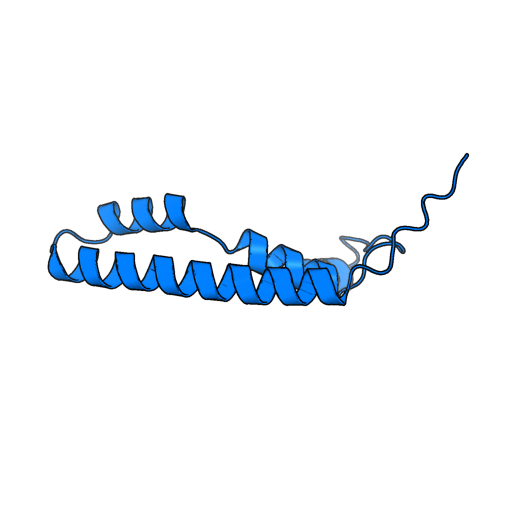9 85 VAL A N 1
ATOM 656 C CA . VAL A 1 85 ? 11.980 21.007 -28.004 1.00 52.59 85 VAL A CA 1
ATOM 657 C C . VAL A 1 85 ? 12.806 22.176 -28.516 1.00 52.59 85 VAL A C 1
ATOM 659 O O . VAL A 1 85 ? 13.096 23.071 -27.688 1.00 52.59 85 VAL A O 1
#

InterPro domains:
  IPR004670 Na+/H+ antiporter NhaA [PF06965] (2-73)
  IPR004670 Na+/H+ antiporter NhaA [PTHR30341] (4-81)
  IPR023171 Na+/H+ antiporter domain superfamily [G3DSA:1.20.1530.10] (1-81)

Organism: NCBI:txid1137281